Protein AF-A0A8T9SJP2-F1 (afdb_monomer_lite)

Foldseek 3Di:
DDDDDDDPPDGPDQVVVVVVCCVPPQPPFPDDWQDDGDPPPDPRTDDDFSRLLSSQVVCCVVDPPVVQQVVFDFQCHDDPNVPHCDDPVGTFDTWDWDDDVQWTKIWDWGAAPVGDIGTGIDTGHNDPDDNVVVVVVVRVVSNVVRDVD

Radius of gyration: 16.89 Å; chains: 1; bounding box: 55×36×36 Å

Structure (mmCIF, N/CA/C/O backbone):
data_AF-A0A8T9SJP2-F1
#
_entry.id   AF-A0A8T9SJP2-F1
#
loop_
_atom_site.group_PDB
_atom_site.id
_atom_site.type_symbol
_atom_site.label_atom_id
_atom_site.label_alt_id
_atom_site.label_comp_id
_atom_site.label_asym_id
_atom_site.label_entity_id
_atom_site.label_seq_id
_atom_site.pdbx_PDB_ins_code
_atom_site.Cartn_x
_atom_site.Cartn_y
_atom_site.Cartn_z
_atom_site.occupancy
_atom_site.B_iso_or_equiv
_atom_site.auth_seq_id
_atom_site.auth_comp_id
_atom_site.auth_asym_id
_atom_site.auth_atom_id
_atom_site.pdbx_PDB_model_num
ATOM 1 N N . MET A 1 1 ? 23.824 6.405 -4.225 1.00 36.66 1 MET A N 1
ATOM 2 C CA . MET A 1 1 ? 23.866 4.931 -4.108 1.00 36.66 1 MET A CA 1
ATOM 3 C C . MET A 1 1 ? 24.170 4.578 -2.660 1.00 36.66 1 MET A C 1
ATOM 5 O O . MET A 1 1 ? 25.290 4.788 -2.223 1.00 36.66 1 MET A O 1
ATOM 9 N N . CYS A 1 2 ? 23.169 4.150 -1.889 1.00 37.25 2 CYS A N 1
ATOM 10 C CA . CYS A 1 2 ? 23.330 3.823 -0.470 1.00 37.25 2 CYS A CA 1
ATOM 11 C C . CYS A 1 2 ? 23.753 2.357 -0.330 1.00 37.25 2 CYS A C 1
ATOM 13 O O . CYS A 1 2 ? 22.914 1.463 -0.386 1.00 37.25 2 CYS A O 1
ATOM 15 N N . SER A 1 3 ? 25.053 2.117 -0.185 1.00 51.41 3 SER A N 1
ATOM 16 C CA . SER A 1 3 ? 25.602 0.801 0.136 1.00 51.41 3 SER A CA 1
ATOM 17 C C . SER A 1 3 ? 26.805 0.970 1.052 1.00 51.41 3 SER A C 1
ATOM 19 O O . SER A 1 3 ? 27.856 1.377 0.568 1.00 51.41 3 SER A O 1
ATOM 21 N N . THR A 1 4 ? 26.662 0.623 2.332 1.00 43.09 4 THR A N 1
ATOM 22 C CA . THR A 1 4 ? 27.762 0.472 3.306 1.00 43.09 4 THR A CA 1
ATOM 23 C C . THR A 1 4 ? 27.137 0.005 4.632 1.00 43.09 4 THR A C 1
ATOM 25 O O . THR A 1 4 ? 26.310 0.727 5.165 1.00 43.09 4 THR A O 1
ATOM 28 N N . LYS A 1 5 ? 27.394 -1.133 5.285 1.00 40.97 5 LYS A N 1
ATOM 29 C CA . LYS A 1 5 ? 28.204 -2.354 5.126 1.00 40.97 5 LYS A CA 1
ATOM 30 C C . LYS A 1 5 ? 27.558 -3.389 6.076 1.00 40.97 5 LYS A C 1
ATOM 32 O O . LYS A 1 5 ? 27.255 -3.026 7.208 1.00 40.97 5 LYS A O 1
ATOM 37 N N . ILE A 1 6 ? 27.419 -4.653 5.679 1.00 46.94 6 ILE A N 1
ATOM 38 C CA . ILE A 1 6 ? 27.257 -5.785 6.612 1.00 46.94 6 ILE A CA 1
ATOM 39 C C . ILE A 1 6 ? 28.397 -6.752 6.266 1.00 46.94 6 ILE A C 1
ATOM 41 O O . ILE A 1 6 ? 28.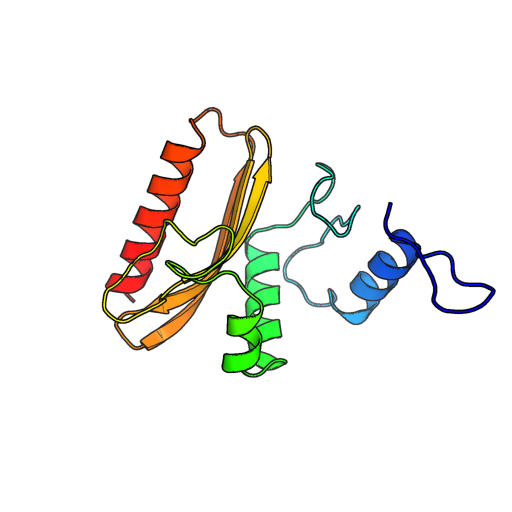331 -7.393 5.247 1.00 46.94 6 ILE A O 1
ATOM 45 N N . GLY A 1 7 ? 29.490 -6.822 7.030 1.00 44.47 7 GLY A N 1
ATOM 46 C CA . GLY A 1 7 ? 30.538 -7.850 6.851 1.00 44.47 7 GLY A CA 1
ATOM 47 C C . GLY A 1 7 ? 31.461 -7.752 5.615 1.00 44.47 7 GLY A C 1
ATOM 48 O O . GLY A 1 7 ? 31.121 -7.229 4.558 1.00 44.47 7 GLY A O 1
ATOM 49 N N . SER A 1 8 ? 32.674 -8.291 5.756 1.00 54.09 8 SER A N 1
ATOM 50 C CA . SER A 1 8 ? 33.786 -8.240 4.787 1.00 54.09 8 SER A CA 1
ATOM 51 C C . SER A 1 8 ? 33.570 -9.026 3.481 1.00 54.09 8 SER A C 1
ATOM 53 O O . SER A 1 8 ? 34.433 -8.988 2.607 1.00 54.09 8 SER A O 1
ATOM 55 N N . HIS A 1 9 ? 32.418 -9.685 3.310 1.00 53.84 9 HIS A N 1
ATOM 56 C CA . HIS A 1 9 ? 32.062 -10.460 2.113 1.00 53.84 9 HIS A CA 1
ATOM 57 C C . HIS A 1 9 ? 30.638 -10.196 1.582 1.00 53.84 9 HIS A C 1
ATOM 59 O O . HIS A 1 9 ? 30.188 -10.899 0.677 1.00 53.84 9 HIS A O 1
ATOM 65 N N . ASP A 1 10 ? 29.913 -9.195 2.094 1.00 53.34 10 ASP A N 1
ATOM 66 C CA . ASP A 1 10 ? 28.499 -9.000 1.753 1.00 53.34 10 ASP A CA 1
ATOM 67 C C . ASP A 1 10 ? 28.284 -7.755 0.879 1.00 53.34 10 ASP A C 1
ATOM 69 O O . ASP A 1 10 ? 28.147 -6.619 1.340 1.00 53.34 10 ASP A O 1
ATOM 73 N N . SER A 1 11 ? 28.229 -7.958 -0.436 1.00 64.62 11 SER A N 1
ATOM 74 C CA . SER A 1 11 ? 27.672 -6.944 -1.333 1.00 64.62 11 SER A CA 1
ATOM 75 C C . SER A 1 11 ? 26.162 -6.846 -1.091 1.00 64.62 11 SER A C 1
ATOM 77 O O . SER A 1 11 ? 25.474 -7.855 -1.175 1.00 64.62 11 SER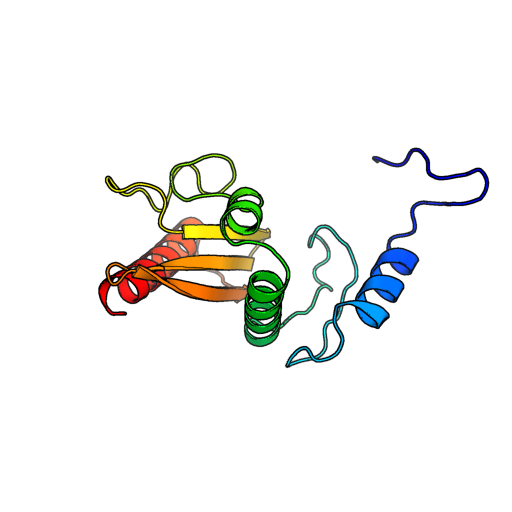 A O 1
ATOM 79 N N . LEU A 1 12 ? 25.587 -5.674 -0.816 1.00 69.50 12 LEU A N 1
ATOM 80 C CA . LEU A 1 12 ? 24.123 -5.533 -0.726 1.00 69.50 12 LEU A CA 1
ATOM 81 C C . LEU A 1 12 ? 23.480 -5.930 -2.067 1.00 69.50 12 LEU A C 1
ATOM 83 O O . LEU A 1 12 ? 23.376 -5.134 -2.996 1.00 69.50 12 LEU A O 1
ATOM 87 N N . SER A 1 13 ? 23.094 -7.201 -2.190 1.00 85.00 13 SER A N 1
ATOM 88 C CA . SER A 1 13 ? 22.622 -7.792 -3.435 1.00 85.00 13 SER A CA 1
ATOM 89 C C . SER A 1 13 ? 21.111 -7.879 -3.387 1.00 85.00 13 SER A C 1
ATOM 91 O O . SER A 1 13 ? 20.541 -8.766 -2.746 1.00 85.00 13 SER A O 1
ATOM 93 N N . THR A 1 14 ? 20.459 -6.982 -4.121 1.00 85.31 14 THR A N 1
ATOM 94 C CA . THR A 1 14 ? 19.003 -6.976 -4.295 1.00 85.31 14 THR A CA 1
ATOM 95 C C . THR A 1 14 ? 18.492 -8.348 -4.728 1.00 85.31 14 THR A C 1
ATOM 97 O O . THR A 1 14 ? 17.521 -8.845 -4.169 1.00 85.31 14 THR A O 1
ATOM 100 N N . GLY A 1 15 ? 19.202 -9.025 -5.638 1.00 88.50 15 GLY A N 1
ATOM 101 C CA . GLY A 1 15 ? 18.846 -10.373 -6.078 1.00 88.50 15 GLY A CA 1
ATOM 102 C C . GLY A 1 15 ? 18.872 -11.415 -4.953 1.00 88.50 15 GLY A C 1
ATOM 103 O O . GLY A 1 15 ? 17.986 -12.266 -4.899 1.00 88.50 15 GLY A O 1
ATOM 104 N N . ARG A 1 16 ? 19.844 -11.351 -4.027 1.00 89.25 16 ARG A N 1
ATOM 105 C CA . ARG A 1 16 ? 19.887 -12.254 -2.860 1.00 89.25 16 ARG A CA 1
ATOM 106 C C . ARG A 1 16 ? 18.723 -11.988 -1.908 1.00 89.25 16 ARG A C 1
ATOM 108 O O . ARG A 1 16 ? 18.044 -12.937 -1.524 1.00 89.25 16 ARG A O 1
ATOM 115 N N . VAL A 1 17 ? 18.452 -10.718 -1.605 1.00 90.62 17 VAL A N 1
ATOM 116 C CA . VAL A 1 17 ? 17.341 -10.314 -0.726 1.00 90.62 17 VAL A CA 1
ATOM 117 C C . VAL A 1 17 ? 15.991 -10.713 -1.323 1.00 90.62 17 VAL A C 1
ATOM 119 O O . VAL A 1 17 ? 15.183 -11.327 -0.634 1.00 90.62 17 VAL A O 1
ATOM 122 N N . ILE A 1 18 ? 15.762 -10.453 -2.613 1.00 91.62 18 ILE A N 1
ATOM 123 C CA . ILE A 1 18 ? 14.521 -10.835 -3.299 1.00 91.62 18 ILE A CA 1
ATOM 124 C C . ILE A 1 18 ? 14.349 -12.356 -3.307 1.00 91.62 18 ILE A C 1
ATOM 126 O O . ILE A 1 18 ? 13.262 -12.842 -3.001 1.00 91.62 18 ILE A O 1
ATOM 130 N N . ARG A 1 19 ? 15.397 -13.135 -3.622 1.00 90.94 19 ARG A N 1
ATOM 131 C CA . ARG A 1 19 ? 15.313 -14.608 -3.582 1.00 90.94 19 ARG A CA 1
ATOM 132 C C . ARG A 1 19 ? 14.973 -15.118 -2.186 1.00 90.94 19 ARG A C 1
ATOM 134 O O . ARG A 1 19 ? 14.103 -15.976 -2.055 1.00 90.94 19 ARG A O 1
ATOM 141 N N . TYR A 1 20 ? 15.625 -14.575 -1.160 1.00 91.69 20 TYR A N 1
ATOM 142 C CA . TYR A 1 20 ? 15.331 -14.916 0.227 1.00 91.69 20 TYR A CA 1
ATOM 143 C C . TYR A 1 20 ? 13.883 -14.568 0.588 1.00 91.69 20 TYR A C 1
ATOM 145 O O . TYR A 1 20 ? 13.166 -15.409 1.122 1.00 91.69 20 TYR A O 1
ATOM 153 N N . ALA A 1 21 ? 13.418 -13.366 0.246 1.00 91.56 21 ALA A N 1
ATOM 154 C CA . ALA A 1 21 ? 12.065 -12.931 0.563 1.00 91.56 21 ALA A CA 1
ATOM 155 C C . ALA A 1 21 ? 10.998 -13.750 -0.176 1.00 91.56 21 ALA A C 1
ATOM 157 O O . ALA A 1 21 ? 10.007 -14.153 0.427 1.00 91.56 21 ALA A O 1
ATOM 158 N N . ARG A 1 22 ? 11.226 -14.082 -1.453 1.00 90.38 22 ARG A N 1
ATOM 159 C CA . ARG A 1 22 ? 10.343 -14.973 -2.219 1.00 90.38 22 ARG A CA 1
ATOM 160 C C . ARG A 1 22 ? 10.224 -16.346 -1.565 1.00 90.38 22 ARG A C 1
ATOM 162 O O . ARG A 1 22 ? 9.115 -16.840 -1.416 1.00 90.38 22 ARG A O 1
ATOM 169 N N . LYS A 1 23 ? 11.351 -16.927 -1.139 1.00 90.50 23 LYS A N 1
ATOM 170 C CA . LYS A 1 23 ? 11.388 -18.255 -0.512 1.00 90.50 23 LYS A CA 1
ATOM 171 C C . LYS A 1 23 ? 10.755 -18.282 0.882 1.00 90.50 23 LYS A C 1
ATOM 173 O O . LYS A 1 23 ? 10.191 -19.303 1.247 1.00 90.50 23 LYS A O 1
ATOM 178 N N . ASN A 1 24 ? 10.873 -17.210 1.665 1.00 90.75 24 ASN A N 1
ATOM 179 C CA . ASN A 1 24 ? 10.495 -17.244 3.083 1.00 90.75 24 ASN A CA 1
ATOM 180 C C . ASN A 1 24 ? 9.200 -16.486 3.408 1.00 90.75 24 ASN A C 1
ATOM 182 O O . ASN A 1 24 ? 8.494 -16.879 4.328 1.00 90.75 24 ASN A O 1
ATOM 186 N N . PHE A 1 25 ? 8.867 -15.425 2.666 1.00 88.81 25 PHE A N 1
ATOM 187 C CA . PHE A 1 25 ? 7.763 -14.519 3.017 1.00 88.81 25 PHE A CA 1
ATOM 188 C C . PHE A 1 25 ? 6.622 -14.503 2.001 1.00 88.81 25 PHE A C 1
ATOM 190 O O . PHE A 1 25 ? 5.485 -14.234 2.372 1.00 88.81 25 PHE A O 1
ATOM 197 N N . LEU A 1 26 ? 6.901 -14.780 0.723 1.00 88.94 26 LEU A N 1
ATOM 198 C CA . LEU A 1 26 ? 5.890 -14.673 -0.339 1.00 88.94 26 LEU A CA 1
ATOM 199 C C . LEU A 1 26 ? 5.216 -16.008 -0.692 1.00 88.94 26 LEU A C 1
ATOM 201 O O . LEU A 1 26 ? 4.331 -16.042 -1.546 1.00 88.94 26 LEU A O 1
ATOM 205 N N . ASN A 1 27 ? 5.608 -17.103 -0.037 1.00 87.44 27 ASN A N 1
ATOM 206 C CA . ASN A 1 27 ? 4.942 -18.392 -0.200 1.00 87.44 27 ASN A CA 1
ATOM 207 C C . ASN A 1 27 ? 3.515 -18.351 0.363 1.00 87.44 27 ASN A C 1
ATOM 209 O O . ASN A 1 27 ? 3.278 -17.821 1.452 1.00 87.44 27 ASN A O 1
ATOM 213 N N . GLY A 1 28 ? 2.579 -18.953 -0.374 1.00 87.75 28 GLY A N 1
ATOM 214 C CA . GLY A 1 28 ? 1.159 -18.994 -0.015 1.00 87.75 28 GLY A CA 1
ATOM 215 C C . GLY A 1 28 ? 0.374 -17.736 -0.393 1.00 87.75 28 GLY A C 1
ATOM 216 O O . GLY A 1 28 ? -0.790 -17.620 -0.022 1.00 87.75 28 GLY A O 1
ATOM 217 N N . LEU A 1 29 ? 0.984 -16.791 -1.120 1.00 92.75 29 LEU A N 1
ATOM 218 C CA . LEU A 1 29 ? 0.238 -15.680 -1.703 1.00 92.75 29 LEU A CA 1
ATOM 219 C C . LEU A 1 29 ? -0.668 -16.161 -2.855 1.00 92.75 29 LEU A C 1
ATOM 221 O O . LEU A 1 29 ? -0.307 -17.120 -3.539 1.00 92.75 29 LEU A O 1
ATOM 225 N N . PRO A 1 30 ? -1.816 -15.493 -3.089 1.00 93.25 30 PRO A N 1
ATOM 226 C CA . PRO A 1 30 ? -2.818 -15.927 -4.067 1.00 93.25 30 PRO A CA 1
ATOM 227 C C . PRO A 1 30 ? -2.302 -16.103 -5.499 1.00 93.25 30 PRO A C 1
ATOM 229 O O . PRO A 1 30 ? -2.686 -17.056 -6.167 1.00 93.25 30 PRO A O 1
ATOM 232 N N . ASP A 1 31 ? -1.443 -15.190 -5.960 1.00 95.19 31 ASP A N 1
ATOM 233 C CA . ASP A 1 31 ? -0.909 -15.167 -7.323 1.00 95.19 31 ASP A CA 1
ATOM 234 C C . ASP A 1 31 ? 0.624 -14.994 -7.306 1.00 95.19 31 ASP A C 1
ATOM 236 O O . ASP A 1 31 ? 1.161 -14.339 -6.398 1.00 95.19 31 ASP A O 1
ATOM 240 N N . PRO A 1 32 ? 1.348 -15.515 -8.316 1.00 92.12 32 PRO A N 1
ATOM 241 C CA . PRO A 1 32 ? 2.798 -15.375 -8.409 1.00 92.12 32 PRO A CA 1
ATOM 242 C C . PRO A 1 32 ? 3.236 -13.911 -8.555 1.00 92.12 32 PRO A C 1
ATOM 244 O O . PRO A 1 32 ? 2.567 -13.093 -9.184 1.00 92.12 32 PRO A O 1
ATOM 247 N N . VAL A 1 33 ? 4.414 -13.596 -8.008 1.00 93.19 33 VAL A N 1
ATOM 248 C CA . VAL A 1 33 ? 5.012 -12.253 -8.052 1.00 93.19 33 VAL A CA 1
ATOM 249 C C . VAL A 1 33 ? 6.296 -12.269 -8.875 1.00 93.19 33 VAL A C 1
ATOM 251 O O . VAL A 1 33 ? 7.199 -13.075 -8.620 1.00 93.19 33 VAL A O 1
ATOM 254 N N . VAL A 1 34 ? 6.411 -11.328 -9.815 1.00 93.81 34 VAL A N 1
ATOM 255 C CA . VAL A 1 34 ? 7.679 -10.996 -10.475 1.00 93.81 34 VAL A CA 1
ATOM 256 C C . VAL A 1 34 ? 8.267 -9.793 -9.754 1.00 93.81 34 VAL A C 1
ATOM 258 O O . VAL A 1 34 ? 7.734 -8.691 -9.830 1.00 93.81 34 VAL A O 1
ATOM 261 N N . TRP A 1 35 ? 9.354 -10.012 -9.017 1.00 93.38 35 TRP A N 1
ATOM 262 C CA . TRP A 1 35 ? 9.999 -8.985 -8.203 1.00 93.38 35 TRP A CA 1
ATOM 263 C C . TRP A 1 35 ? 11.421 -8.748 -8.710 1.00 93.38 35 TRP A C 1
ATOM 265 O O . TRP A 1 35 ? 12.255 -9.653 -8.660 1.00 93.38 35 TRP A O 1
ATOM 275 N N . VAL A 1 36 ? 11.673 -7.547 -9.232 1.00 92.50 36 VAL A N 1
ATOM 276 C CA . VAL A 1 36 ? 12.933 -7.154 -9.880 1.00 92.50 36 VAL A CA 1
ATOM 277 C C . VAL A 1 36 ? 13.729 -6.173 -9.023 1.00 92.50 36 VAL A C 1
ATOM 279 O O . VAL A 1 36 ? 14.949 -6.302 -8.939 1.00 92.50 36 VAL A O 1
ATOM 282 N N . ASP A 1 37 ? 13.068 -5.237 -8.336 1.00 91.94 37 ASP A N 1
ATOM 283 C CA . ASP A 1 37 ? 13.730 -4.311 -7.410 1.00 91.94 37 ASP A CA 1
ATOM 284 C C . ASP A 1 37 ? 12.911 -4.021 -6.145 1.00 91.94 37 ASP A C 1
ATOM 286 O O . ASP A 1 37 ? 11.699 -4.199 -6.102 1.00 91.94 37 ASP A O 1
ATOM 290 N N . GLY A 1 38 ? 13.578 -3.570 -5.081 1.00 87.69 38 GLY A N 1
ATOM 291 C CA . GLY A 1 38 ? 12.921 -3.292 -3.798 1.00 87.69 38 GLY A CA 1
ATOM 292 C C . GLY A 1 38 ? 12.141 -1.973 -3.742 1.00 87.69 38 GLY A C 1
ATOM 293 O O . GLY A 1 38 ? 11.325 -1.796 -2.843 1.00 87.69 38 GLY A O 1
ATOM 294 N N . SER A 1 39 ? 12.394 -1.037 -4.660 1.00 89.00 39 SER A N 1
ATOM 295 C CA . SER A 1 39 ? 11.789 0.301 -4.634 1.00 89.00 39 SER A CA 1
ATOM 296 C C . SER A 1 39 ? 10.469 0.386 -5.400 1.00 89.00 39 SER A C 1
ATOM 298 O O . SER A 1 39 ? 9.665 1.275 -5.114 1.00 89.00 39 SER A O 1
ATOM 300 N N . GLY A 1 40 ? 10.241 -0.512 -6.363 1.00 89.44 40 GLY A N 1
ATOM 301 C CA . GLY A 1 40 ? 9.110 -0.452 -7.283 1.00 89.44 40 GLY A CA 1
ATOM 302 C C . GLY A 1 40 ? 9.339 0.457 -8.496 1.00 89.44 40 GLY A C 1
ATOM 303 O O . GLY A 1 40 ? 8.366 0.809 -9.159 1.00 89.44 40 GLY A O 1
ATOM 304 N N . LEU A 1 41 ? 10.581 0.873 -8.784 1.00 90.31 41 LEU A N 1
ATOM 305 C CA . LEU A 1 41 ? 10.893 1.730 -9.941 1.00 90.31 41 LEU A CA 1
ATOM 306 C C . LEU A 1 41 ? 10.907 0.944 -11.255 1.00 90.31 41 LEU A C 1
ATOM 308 O O . LEU A 1 41 ? 10.527 1.470 -12.303 1.00 90.31 41 LEU A O 1
ATOM 312 N N . SER A 1 42 ? 11.328 -0.317 -11.205 1.00 91.31 42 SER A N 1
ATOM 313 C CA . SER A 1 42 ? 11.301 -1.202 -12.356 1.00 91.31 42 SER A CA 1
ATOM 314 C C . SER A 1 42 ? 9.864 -1.489 -12.776 1.00 91.31 42 SER A C 1
ATOM 316 O O . SER A 1 42 ? 9.054 -2.008 -12.003 1.00 91.31 42 SER A O 1
ATOM 318 N N . ARG A 1 43 ? 9.575 -1.226 -14.055 1.00 89.19 43 ARG A N 1
ATOM 319 C CA . ARG A 1 43 ? 8.314 -1.601 -14.717 1.00 89.19 43 ARG A CA 1
ATOM 320 C C . ARG A 1 43 ? 8.123 -3.117 -14.824 1.00 89.19 43 ARG A C 1
ATOM 322 O O . ARG A 1 43 ? 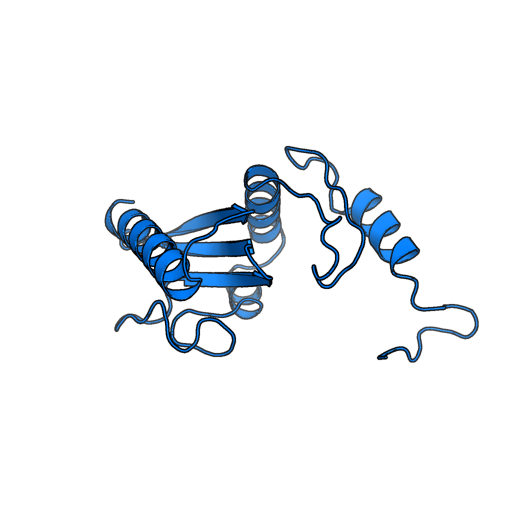7.032 -3.567 -15.148 1.00 89.19 43 ARG A O 1
ATOM 329 N N . LEU A 1 44 ? 9.174 -3.891 -14.557 1.00 93.31 44 LEU A N 1
ATOM 330 C CA . LEU A 1 44 ? 9.147 -5.351 -14.570 1.00 93.31 44 LEU A CA 1
ATOM 331 C C . LEU A 1 44 ? 8.702 -5.945 -13.224 1.00 93.31 44 LEU A C 1
ATOM 333 O O . LEU A 1 44 ? 8.607 -7.164 -13.104 1.00 93.31 44 LEU A O 1
ATOM 337 N N . ASN A 1 45 ? 8.430 -5.114 -12.211 1.00 94.00 45 ASN A N 1
ATOM 338 C CA . ASN A 1 45 ? 7.748 -5.571 -11.006 1.00 94.00 45 ASN A CA 1
ATOM 339 C C . ASN A 1 45 ? 6.271 -5.831 -11.327 1.00 94.00 45 ASN A C 1
ATOM 341 O O . ASN A 1 45 ? 5.520 -4.893 -11.595 1.00 94.00 45 ASN A O 1
ATOM 345 N N . LEU A 1 46 ? 5.852 -7.094 -11.276 1.00 94.44 46 LEU A N 1
ATOM 346 C CA . LEU A 1 46 ? 4.484 -7.512 -11.572 1.00 94.44 46 LEU A CA 1
ATOM 347 C C . LEU A 1 46 ? 3.877 -8.181 -10.341 1.00 94.44 46 LEU A C 1
ATOM 349 O O . LEU A 1 46 ? 4.387 -9.184 -9.838 1.00 94.44 46 LEU A O 1
ATOM 353 N N . VAL A 1 47 ? 2.775 -7.609 -9.866 1.00 95.12 47 VAL A N 1
ATOM 354 C CA . VAL A 1 47 ? 1.994 -8.094 -8.728 1.00 95.12 47 VAL A CA 1
ATOM 355 C C . VAL A 1 47 ? 0.515 -7.832 -8.996 1.00 95.12 47 VAL A C 1
ATOM 357 O O . VAL A 1 47 ? 0.168 -6.842 -9.640 1.00 95.12 47 VAL A O 1
ATOM 360 N N . THR A 1 48 ? -0.360 -8.715 -8.523 1.00 96.25 48 THR A N 1
ATOM 361 C CA . THR A 1 48 ? -1.812 -8.529 -8.617 1.00 96.25 48 THR A CA 1
ATOM 362 C C . THR A 1 48 ? -2.338 -7.767 -7.394 1.00 96.25 48 THR A C 1
ATOM 364 O O . THR A 1 48 ? -1.767 -7.863 -6.299 1.00 96.25 48 THR A O 1
ATOM 367 N N . PRO A 1 49 ? -3.467 -7.043 -7.516 1.00 96.56 49 PRO A N 1
ATOM 368 C CA . PRO A 1 49 ? -4.100 -6.423 -6.355 1.00 96.56 49 PRO A CA 1
ATOM 369 C C . PRO A 1 49 ? -4.523 -7.467 -5.312 1.00 96.56 49 PRO A C 1
ATOM 371 O O . PRO A 1 49 ? -4.382 -7.217 -4.119 1.00 96.56 49 PRO A O 1
ATOM 374 N N . ARG A 1 50 ? -4.951 -8.661 -5.749 1.00 97.00 50 ARG A N 1
ATOM 375 C CA . ARG A 1 50 ? -5.300 -9.791 -4.876 1.00 97.00 50 ARG A CA 1
ATOM 376 C C . ARG A 1 50 ? -4.110 -10.242 -4.028 1.00 97.00 50 ARG A C 1
ATOM 378 O O . ARG A 1 50 ? -4.264 -10.406 -2.820 1.00 97.00 50 ARG A O 1
ATOM 385 N N . THR A 1 51 ? -2.928 -10.372 -4.629 1.00 96.38 51 THR A N 1
ATOM 386 C CA . THR A 1 51 ? -1.704 -10.732 -3.907 1.00 96.38 51 THR A CA 1
ATOM 387 C C . THR A 1 51 ? -1.284 -9.664 -2.903 1.00 96.38 51 THR A C 1
ATOM 389 O O . THR A 1 51 ? -0.930 -10.007 -1.776 1.00 96.38 51 THR A O 1
ATOM 392 N N . LEU A 1 52 ? -1.377 -8.376 -3.251 1.00 96.44 52 LEU A N 1
ATOM 393 C CA . LEU A 1 52 ? -1.096 -7.300 -2.292 1.00 96.44 52 LEU A CA 1
ATOM 394 C C . LEU A 1 52 ? -2.087 -7.288 -1.125 1.00 96.44 52 LEU A C 1
ATOM 396 O O . LEU A 1 52 ? -1.665 -7.139 0.018 1.00 96.44 52 LEU A O 1
ATOM 400 N N . THR A 1 53 ? -3.381 -7.485 -1.381 1.00 97.19 53 THR A N 1
ATOM 401 C CA . THR A 1 53 ? -4.379 -7.587 -0.308 1.00 97.19 53 THR A CA 1
ATOM 402 C C . THR A 1 53 ? -4.118 -8.806 0.579 1.00 97.19 53 THR A C 1
ATOM 404 O O . THR A 1 53 ? -4.141 -8.676 1.798 1.00 97.19 53 THR A O 1
ATOM 407 N N . GLY A 1 54 ? -3.790 -9.967 -0.001 1.00 96.50 54 GLY A N 1
ATOM 408 C CA . GLY A 1 54 ? -3.409 -11.161 0.763 1.00 96.50 54 GLY A CA 1
ATOM 409 C C . GLY A 1 54 ? -2.175 -10.935 1.642 1.00 96.50 54 GLY A C 1
ATOM 410 O O . GLY A 1 54 ? -2.164 -11.325 2.808 1.00 96.50 54 GLY A O 1
ATOM 411 N N . LEU A 1 55 ? -1.168 -10.229 1.119 1.00 95.81 55 LEU A N 1
ATOM 412 C CA . LEU A 1 55 ? 0.012 -9.833 1.887 1.00 95.81 55 LEU A CA 1
ATOM 413 C C . LEU A 1 55 ? -0.350 -8.908 3.057 1.00 95.81 55 LEU A C 1
ATOM 415 O O . LEU A 1 55 ? 0.142 -9.114 4.161 1.00 95.81 55 LEU A O 1
ATOM 419 N N . LEU A 1 56 ? -1.212 -7.910 2.840 1.00 97.00 56 LEU A N 1
ATOM 420 C CA . LEU A 1 56 ? -1.675 -7.012 3.903 1.00 97.00 56 LEU A CA 1
ATOM 421 C C . LEU A 1 56 ? -2.430 -7.782 4.997 1.00 97.00 56 LEU A C 1
ATOM 423 O O . LEU A 1 56 ? -2.129 -7.637 6.177 1.00 97.00 56 LEU A O 1
ATOM 427 N N . LEU A 1 57 ? -3.348 -8.674 4.622 1.00 96.56 57 LEU A N 1
ATOM 428 C CA . LEU A 1 57 ? -4.064 -9.506 5.594 1.00 96.56 57 LEU A CA 1
ATOM 429 C C . LEU A 1 57 ? -3.107 -10.351 6.446 1.00 96.56 57 LEU A C 1
ATOM 431 O O . LEU A 1 57 ? -3.277 -10.427 7.661 1.00 96.56 57 LEU A O 1
ATOM 435 N N . ARG A 1 58 ? -2.063 -10.923 5.836 1.00 95.44 58 ARG A N 1
ATOM 436 C CA . ARG A 1 58 ? -1.024 -11.663 6.563 1.00 95.44 58 ARG A CA 1
ATOM 437 C C . ARG A 1 58 ? -0.188 -10.758 7.472 1.00 95.44 58 ARG A C 1
ATOM 439 O O . ARG A 1 58 ? 0.044 -11.101 8.625 1.00 95.44 58 ARG A O 1
ATOM 446 N N . LEU A 1 59 ? 0.212 -9.575 7.000 1.00 95.31 59 LEU A N 1
ATOM 447 C CA . LEU A 1 59 ? 0.941 -8.600 7.821 1.00 95.31 59 LEU A CA 1
ATOM 448 C C . LEU A 1 59 ? 0.144 -8.178 9.059 1.00 95.31 59 LEU A C 1
ATOM 450 O O . LEU A 1 59 ? 0.729 -8.006 10.123 1.00 95.31 59 LEU A O 1
ATOM 454 N N . HIS A 1 60 ? -1.176 -8.039 8.935 1.00 96.19 60 HIS A N 1
ATOM 455 C CA . HIS A 1 60 ? -2.053 -7.741 10.065 1.00 96.19 60 HIS A CA 1
ATOM 456 C C . HIS A 1 60 ? -2.101 -8.870 11.110 1.00 96.19 60 HIS A C 1
ATOM 458 O O . HIS A 1 60 ? -2.318 -8.601 12.287 1.00 96.19 60 HIS A O 1
ATOM 464 N N . GLN A 1 61 ? -1.873 -10.125 10.709 1.00 95.19 61 GLN A N 1
ATOM 465 C CA . GLN A 1 61 ? -1.784 -11.260 11.636 1.00 95.19 61 GLN A CA 1
ATOM 466 C C . GLN A 1 61 ? -0.425 -11.326 12.350 1.00 95.19 61 GLN A C 1
ATOM 468 O O . GLN A 1 61 ? -0.355 -11.766 13.493 1.00 95.19 61 GLN A O 1
ATOM 473 N N . GLU A 1 62 ? 0.651 -10.893 11.689 1.00 94.81 62 GLU A N 1
ATOM 474 C CA . GLU A 1 62 ? 2.023 -11.004 12.206 1.00 94.81 62 GLU A CA 1
ATOM 475 C C . GLU A 1 62 ? 2.486 -9.760 12.989 1.00 94.81 62 GLU A C 1
ATOM 477 O O . GLU A 1 62 ? 3.359 -9.855 13.852 1.00 94.81 62 GLU A O 1
ATOM 482 N N . VAL A 1 63 ? 1.926 -8.581 12.699 1.00 96.25 63 VAL A N 1
ATOM 483 C CA . VAL A 1 63 ? 2.368 -7.300 13.267 1.00 96.25 63 VAL A CA 1
ATOM 484 C C . VAL A 1 63 ? 1.215 -6.618 14.005 1.00 96.25 63 VAL A C 1
ATOM 486 O O . VAL A 1 63 ? 0.172 -6.380 13.396 1.00 96.25 63 VAL A O 1
ATOM 489 N N . PRO A 1 64 ? 1.400 -6.197 15.276 1.00 97.38 64 PRO A N 1
ATOM 490 C CA . PRO A 1 64 ? 0.373 -5.464 16.009 1.00 97.38 64 PRO A CA 1
ATOM 491 C C . PRO A 1 64 ? -0.118 -4.235 15.241 1.00 97.38 64 PRO A C 1
ATOM 493 O O . PRO A 1 64 ? 0.692 -3.440 14.755 1.00 97.38 64 PRO A O 1
ATOM 496 N N . GLU A 1 65 ? -1.437 -4.042 15.194 1.00 96.56 65 GLU A N 1
ATOM 497 C CA . GLU A 1 65 ? -2.098 -3.025 14.366 1.00 96.56 65 GLU A CA 1
ATOM 498 C C . GLU A 1 65 ? -1.462 -1.633 14.519 1.00 96.56 65 GLU A C 1
ATOM 500 O O . GLU A 1 65 ? -1.082 -1.001 13.535 1.00 96.56 65 GLU A O 1
ATOM 505 N N . ARG A 1 66 ? -1.233 -1.182 15.761 1.00 96.38 66 ARG A N 1
ATOM 506 C CA . ARG A 1 66 ? -0.610 0.122 16.048 1.00 96.38 66 ARG A CA 1
ATOM 507 C C . ARG A 1 66 ? 0.754 0.281 15.375 1.00 96.38 66 ARG A C 1
ATOM 509 O O . ARG A 1 66 ? 1.053 1.337 14.820 1.00 96.38 66 ARG A O 1
ATOM 516 N N . ARG A 1 67 ? 1.588 -0.764 15.429 1.00 97.06 67 ARG A N 1
ATOM 517 C CA . ARG A 1 67 ? 2.909 -0.779 14.788 1.00 97.06 67 ARG A CA 1
ATOM 518 C C . ARG A 1 67 ? 2.739 -0.778 13.275 1.00 97.06 67 ARG A C 1
ATOM 520 O O . ARG A 1 67 ? 3.375 0.031 12.609 1.00 97.06 67 ARG A O 1
ATOM 527 N N . LEU A 1 68 ? 1.863 -1.623 12.747 1.00 96.19 68 LEU A N 1
ATOM 528 C CA . LEU A 1 68 ? 1.627 -1.758 11.314 1.00 96.19 68 LEU A CA 1
ATOM 529 C C . LEU A 1 68 ? 1.150 -0.450 10.669 1.00 96.19 68 LEU A C 1
ATOM 531 O O . LEU A 1 68 ? 1.741 0.001 9.689 1.00 96.19 68 LEU A O 1
ATOM 535 N N . LEU A 1 69 ? 0.143 0.203 11.255 1.00 96.19 69 LEU A N 1
ATOM 536 C CA . LEU A 1 69 ? -0.388 1.472 10.753 1.00 96.19 69 LEU A CA 1
ATOM 537 C C . LEU A 1 69 ? 0.642 2.608 10.850 1.00 96.19 69 LEU A C 1
ATOM 539 O O . LEU A 1 69 ? 0.679 3.466 9.973 1.00 96.19 69 LEU A O 1
ATOM 543 N N . SER A 1 70 ? 1.527 2.587 11.856 1.00 95.00 70 SER A N 1
ATOM 544 C CA . SER A 1 70 ? 2.594 3.593 12.001 1.00 95.00 70 SER A CA 1
ATOM 545 C C . SER A 1 70 ? 3.677 3.531 10.915 1.00 95.00 70 SER A C 1
ATOM 547 O O . SER A 1 70 ? 4.384 4.513 10.703 1.00 95.00 70 SER A O 1
ATOM 549 N N . LEU A 1 71 ? 3.814 2.394 10.222 1.00 94.25 71 LEU A N 1
ATOM 550 C CA . LEU A 1 71 ? 4.788 2.213 9.138 1.00 94.25 71 LEU A CA 1
ATOM 551 C C . LEU A 1 71 ? 4.293 2.767 7.794 1.00 94.25 71 LEU A C 1
ATOM 553 O O . LEU A 1 71 ? 5.076 2.896 6.852 1.00 94.25 71 LEU A O 1
ATOM 557 N N . LEU A 1 72 ? 2.998 3.067 7.685 1.00 95.62 72 LEU A N 1
ATOM 558 C CA . LEU A 1 72 ? 2.353 3.531 6.462 1.00 95.62 72 LEU A CA 1
ATOM 559 C C . LEU A 1 72 ? 2.054 5.031 6.535 1.00 95.62 72 LEU A C 1
ATOM 561 O O . LEU A 1 72 ? 1.859 5.599 7.608 1.00 95.62 72 LEU A O 1
ATOM 565 N N . ALA A 1 73 ? 1.980 5.685 5.372 1.00 96.31 73 ALA A N 1
ATOM 566 C CA . ALA A 1 73 ? 1.552 7.077 5.320 1.00 96.31 73 ALA A CA 1
ATOM 567 C C . ALA A 1 73 ? 0.072 7.160 5.712 1.00 96.31 73 ALA A C 1
ATOM 569 O O . ALA A 1 73 ? -0.749 6.434 5.152 1.00 96.31 73 ALA A O 1
ATOM 570 N N . ALA A 1 74 ? -0.258 8.045 6.650 1.00 96.50 74 ALA A N 1
ATOM 571 C CA . ALA A 1 74 ? -1.621 8.268 7.119 1.00 96.50 74 ALA A CA 1
ATOM 572 C C . ALA A 1 74 ? -2.280 9.438 6.369 1.00 96.50 74 ALA A C 1
ATOM 574 O O . ALA A 1 74 ? -1.631 10.451 6.090 1.00 96.50 74 ALA A O 1
ATOM 575 N N . GLY A 1 75 ? -3.575 9.313 6.072 1.00 95.06 75 GLY A N 1
ATOM 576 C CA . GLY A 1 75 ? -4.399 10.393 5.526 1.00 95.06 75 GLY A CA 1
ATOM 577 C C . GLY A 1 75 ? -4.361 11.637 6.412 1.00 95.06 75 GLY A C 1
ATOM 578 O O . GLY A 1 75 ? -4.508 11.534 7.627 1.00 95.06 75 GLY A O 1
ATOM 579 N N . GLY A 1 76 ? -4.095 12.802 5.821 1.00 90.62 76 GLY A N 1
ATOM 580 C CA . GLY A 1 76 ? -3.932 14.064 6.552 1.00 90.62 76 GLY A CA 1
ATOM 581 C C . GLY A 1 76 ? -2.709 14.147 7.478 1.00 90.62 76 GLY A C 1
ATOM 582 O O . GLY A 1 76 ? -2.531 15.158 8.150 1.00 90.62 76 GLY A O 1
ATOM 583 N N . GLY A 1 77 ? -1.872 13.105 7.519 1.00 89.38 77 GLY A N 1
ATOM 584 C CA . GLY A 1 77 ? -0.668 13.027 8.342 1.00 89.38 77 GLY A CA 1
ATOM 585 C C . GLY A 1 77 ? 0.589 13.452 7.584 1.00 89.38 77 GLY A C 1
ATOM 586 O O . GLY A 1 77 ? 0.631 14.489 6.930 1.00 89.38 77 GLY A O 1
ATOM 587 N N . GLN A 1 78 ? 1.645 12.643 7.664 1.00 83.25 78 GLN A N 1
ATOM 588 C CA . GLN A 1 78 ? 2.910 12.891 6.964 1.00 83.25 78 GLN A CA 1
ATOM 589 C C . GLN A 1 78 ? 3.040 12.050 5.684 1.00 83.25 78 GLN A C 1
ATOM 591 O O . GLN A 1 78 ? 2.352 11.049 5.484 1.00 83.25 78 GLN A O 1
ATOM 596 N N . GLY A 1 79 ? 3.961 12.451 4.805 1.00 87.94 79 GLY A N 1
ATOM 597 C CA . GLY A 1 79 ? 4.294 11.708 3.589 1.00 87.94 79 GLY A CA 1
ATOM 598 C C . GLY A 1 79 ? 3.321 11.934 2.428 1.00 87.94 79 GLY A C 1
ATOM 599 O O . GLY A 1 79 ? 2.805 13.035 2.226 1.00 87.94 79 GLY A O 1
ATOM 600 N N . THR A 1 80 ? 3.104 10.896 1.618 1.00 90.06 80 THR A N 1
ATOM 601 C CA . THR A 1 80 ? 2.418 11.013 0.317 1.00 90.06 80 THR A CA 1
ATOM 602 C C . THR A 1 80 ? 0.912 11.247 0.421 1.00 90.06 80 THR A C 1
ATOM 604 O O . THR A 1 80 ? 0.307 11.707 -0.545 1.00 90.06 80 THR A O 1
ATOM 607 N N . LEU A 1 81 ? 0.311 10.990 1.588 1.00 93.69 81 LEU A N 1
ATOM 608 C CA . LEU A 1 81 ? -1.116 11.201 1.851 1.00 93.69 81 LEU A CA 1
ATOM 609 C C . LEU A 1 81 ? -1.417 12.478 2.652 1.00 93.69 81 LEU A C 1
ATOM 611 O O . LEU A 1 81 ? -2.575 12.738 2.960 1.00 93.69 81 LEU A O 1
ATOM 615 N N . ARG A 1 82 ? -0.410 13.313 2.945 1.00 92.19 82 ARG A N 1
ATOM 616 C CA . ARG A 1 82 ? -0.548 14.508 3.802 1.00 92.19 82 ARG A CA 1
ATOM 617 C C . ARG A 1 82 ? -1.673 15.462 3.395 1.00 92.19 82 ARG A C 1
ATOM 619 O O . ARG A 1 82 ? -2.294 16.060 4.259 1.00 92.19 82 ARG A O 1
ATOM 626 N N . LYS A 1 83 ? -1.892 15.652 2.091 1.00 92.44 83 LYS A N 1
ATOM 627 C CA . LYS A 1 83 ? -2.883 16.603 1.546 1.00 92.44 83 LYS A CA 1
ATOM 628 C C . LYS A 1 83 ? -4.218 15.941 1.167 1.00 92.44 83 LYS A C 1
ATOM 630 O O . LYS A 1 83 ? -4.976 16.516 0.391 1.00 92.44 83 LYS A O 1
ATOM 635 N N . ARG A 1 84 ? -4.454 14.689 1.574 1.00 92.81 84 ARG A N 1
ATOM 636 C CA . ARG A 1 84 ? -5.593 13.872 1.120 1.00 92.81 84 ARG A CA 1
ATOM 637 C C . ARG A 1 84 ? -6.169 13.034 2.246 1.00 92.81 84 ARG A C 1
ATOM 639 O O . ARG A 1 84 ? -5.516 12.833 3.267 1.00 92.81 84 ARG A O 1
ATOM 646 N N . TYR A 1 85 ? -7.382 12.521 2.032 1.00 94.38 85 TYR A N 1
ATOM 647 C CA . TYR A 1 85 ? -8.070 11.658 2.996 1.00 94.38 85 TYR A CA 1
ATOM 648 C C . TYR A 1 85 ? -8.254 12.318 4.373 1.00 94.38 85 TYR A C 1
ATOM 650 O O . TYR A 1 85 ? -8.269 11.636 5.393 1.00 94.38 85 TYR A O 1
ATOM 658 N N . HIS A 1 86 ? -8.403 13.647 4.404 1.00 92.88 86 HIS A N 1
ATOM 659 C CA . HIS A 1 86 ? -8.657 14.388 5.636 1.00 92.88 86 HIS A CA 1
ATOM 660 C C . HIS A 1 86 ? -10.011 14.011 6.237 1.00 92.88 86 HIS A C 1
ATOM 662 O O . HIS A 1 86 ? -10.976 13.746 5.506 1.00 92.88 86 HIS A O 1
ATOM 668 N N . ASP A 1 87 ? -10.051 14.008 7.566 1.00 92.44 87 ASP A N 1
ATOM 669 C CA . ASP A 1 87 ? -11.247 13.812 8.370 1.00 92.44 87 ASP A CA 1
ATOM 670 C C . ASP A 1 87 ? -11.045 14.413 9.768 1.00 92.44 87 ASP A C 1
ATOM 672 O O . ASP A 1 87 ? -9.925 14.431 10.281 1.00 92.44 87 ASP A O 1
ATOM 676 N N . ALA A 1 88 ? -12.123 14.911 10.375 1.00 89.75 88 ALA A N 1
ATOM 677 C CA . ALA A 1 88 ? -12.078 15.529 11.698 1.00 89.75 88 ALA A CA 1
ATOM 678 C C . ALA A 1 88 ? -11.829 14.508 12.822 1.00 89.75 88 ALA A C 1
ATOM 680 O O . ALA A 1 88 ? -11.222 14.854 13.831 1.00 89.75 88 ALA A O 1
ATOM 681 N N . ALA A 1 89 ? -12.244 13.248 12.640 1.00 91.00 89 ALA A N 1
ATOM 682 C CA . ALA A 1 89 ? -12.039 12.178 13.618 1.00 91.00 89 ALA A CA 1
ATOM 683 C C . ALA A 1 89 ? -10.611 11.596 13.594 1.00 91.00 89 ALA A C 1
ATOM 685 O O . ALA A 1 89 ? -10.294 10.696 14.371 1.00 91.00 89 ALA A O 1
ATOM 686 N N . GLY A 1 90 ? -9.744 12.101 12.710 1.00 92.25 90 GLY A N 1
ATOM 687 C CA . GLY A 1 90 ? -8.373 11.633 12.534 1.00 92.25 90 GLY A CA 1
ATOM 688 C C . GLY A 1 90 ? -8.181 10.755 11.292 1.00 92.25 90 GLY A C 1
ATOM 689 O O . GLY A 1 90 ? -9.055 10.674 10.425 1.00 92.25 90 GLY A O 1
ATOM 690 N N . PRO A 1 91 ? -7.005 10.119 11.149 1.00 95.56 91 PRO A N 1
ATOM 691 C CA . PRO A 1 91 ? -6.697 9.325 9.969 1.00 95.56 91 PRO A CA 1
ATOM 692 C C . PRO A 1 91 ? -7.609 8.098 9.885 1.00 95.56 91 PRO A C 1
ATOM 694 O O . PRO A 1 91 ? -7.756 7.350 10.847 1.00 95.56 91 PRO A O 1
ATOM 697 N N . TRP A 1 92 ? -8.180 7.873 8.703 1.00 96.75 92 TRP A N 1
ATOM 698 C CA . TRP A 1 92 ? -8.993 6.692 8.392 1.00 96.75 92 TRP A CA 1
ATOM 699 C C . TRP A 1 92 ? -8.436 5.885 7.212 1.00 96.75 92 TRP A C 1
ATOM 701 O O . TRP A 1 92 ? -8.972 4.831 6.895 1.00 96.75 92 TRP A O 1
ATOM 711 N N . VAL A 1 93 ? -7.359 6.351 6.571 1.00 97.56 93 VAL A N 1
ATOM 712 C CA . VAL A 1 93 ? -6.614 5.615 5.538 1.00 97.56 93 VAL A CA 1
ATOM 713 C C . VAL A 1 93 ? -5.141 5.599 5.908 1.00 97.56 93 VAL A C 1
ATOM 715 O O . VAL A 1 93 ? -4.563 6.643 6.214 1.00 97.56 93 VAL A O 1
ATOM 718 N N . TRP A 1 94 ? -4.525 4.428 5.794 1.00 97.69 94 TRP A N 1
ATOM 719 C CA . TRP A 1 94 ? -3.086 4.223 5.877 1.00 97.69 94 TRP A CA 1
ATOM 720 C C . TRP A 1 94 ? -2.645 3.450 4.653 1.00 97.69 94 TRP A C 1
ATOM 722 O O . TRP A 1 94 ? -3.205 2.399 4.360 1.00 97.69 94 TRP A O 1
ATOM 732 N N . GLY A 1 95 ? -1.641 3.926 3.930 1.00 96.69 95 GLY A N 1
ATOM 733 C CA . GLY A 1 95 ? -1.231 3.209 2.735 1.00 96.69 95 GLY A CA 1
ATOM 734 C C . GLY A 1 95 ? 0.128 3.573 2.191 1.00 96.69 95 GLY A C 1
ATOM 735 O O . GLY A 1 95 ? 0.748 4.576 2.551 1.00 96.69 95 GLY A O 1
ATOM 736 N N . LYS A 1 96 ? 0.573 2.725 1.270 1.00 95.62 96 LYS A N 1
ATOM 737 C CA . LYS A 1 96 ? 1.732 2.972 0.432 1.00 95.62 96 LYS A CA 1
ATOM 738 C C . LYS A 1 96 ? 1.252 3.346 -0.961 1.00 95.62 96 LYS A C 1
ATOM 740 O O . LYS A 1 96 ? 0.518 2.609 -1.614 1.00 95.62 96 LYS A O 1
ATOM 745 N N . THR A 1 97 ? 1.706 4.501 -1.425 1.00 94.38 97 THR A N 1
ATOM 746 C CA . THR A 1 97 ? 1.451 4.973 -2.787 1.00 94.38 97 THR A CA 1
ATOM 747 C C . THR A 1 97 ? 2.580 4.544 -3.722 1.00 94.38 97 THR A C 1
ATOM 749 O O . THR A 1 97 ? 3.756 4.557 -3.335 1.00 94.38 97 THR A O 1
ATOM 752 N N . GLY A 1 98 ? 2.227 4.224 -4.963 1.00 92.12 98 GLY A N 1
ATOM 753 C CA . GLY A 1 98 ? 3.139 4.055 -6.089 1.00 92.12 98 GLY A CA 1
ATOM 754 C C . GLY A 1 98 ? 2.630 4.873 -7.270 1.00 92.12 98 GLY A C 1
ATOM 755 O O . GLY A 1 98 ? 1.497 4.697 -7.709 1.00 92.12 98 GLY A O 1
ATOM 756 N N . THR A 1 99 ? 3.435 5.808 -7.764 1.00 90.50 99 THR A N 1
ATOM 757 C CA . THR A 1 99 ? 3.092 6.587 -8.957 1.00 90.50 99 THR A CA 1
ATOM 758 C C . THR A 1 99 ? 4.288 6.605 -9.889 1.00 90.50 99 THR A C 1
ATOM 760 O O . THR A 1 99 ? 5.377 7.000 -9.482 1.00 90.50 99 THR A O 1
ATOM 763 N N . LEU A 1 100 ? 4.052 6.201 -11.131 1.00 89.44 100 LEU A N 1
ATOM 764 C CA . LEU A 1 100 ? 4.950 6.367 -12.270 1.00 89.44 100 LEU A CA 1
ATOM 765 C C . LEU A 1 100 ? 4.123 6.915 -13.440 1.00 89.44 100 LEU A C 1
ATOM 767 O O . LEU A 1 100 ? 2.900 7.008 -13.349 1.00 89.44 100 LEU A O 1
ATOM 771 N N . THR A 1 101 ? 4.766 7.276 -14.548 1.00 87.94 101 THR A N 1
ATOM 772 C CA . THR A 1 101 ? 4.050 7.700 -15.759 1.00 87.94 101 THR A CA 1
ATOM 773 C C . THR A 1 101 ? 3.043 6.631 -16.187 1.00 87.94 101 THR A C 1
ATOM 775 O O . THR A 1 101 ? 3.451 5.508 -16.493 1.00 87.94 101 THR A O 1
ATOM 778 N N . ASN A 1 102 ? 1.762 7.013 -16.226 1.00 89.25 102 ASN A N 1
ATOM 779 C CA . ASN A 1 102 ? 0.591 6.191 -16.567 1.00 89.25 102 ASN A CA 1
ATOM 780 C C . ASN A 1 102 ? 0.257 5.078 -15.558 1.00 89.25 102 ASN A C 1
ATOM 782 O O . ASN A 1 102 ? -0.546 4.192 -15.862 1.00 89.25 102 ASN A O 1
ATOM 786 N N . ASN A 1 103 ? 0.843 5.116 -14.358 1.00 92.31 103 ASN A N 1
ATOM 787 C CA . ASN A 1 103 ? 0.573 4.153 -13.297 1.00 92.31 103 ASN A CA 1
ATOM 788 C C . ASN A 1 103 ? 0.258 4.869 -11.984 1.00 92.31 103 ASN A C 1
ATOM 790 O O . ASN A 1 103 ? 1.055 5.665 -11.477 1.00 92.31 103 ASN A O 1
ATOM 794 N N . LEU A 1 104 ? -0.870 4.507 -11.382 1.00 94.44 104 LEU A N 1
ATOM 795 C CA . LEU A 1 104 ? -1.324 5.049 -10.113 1.00 94.44 104 LEU A CA 1
ATOM 796 C C . LEU A 1 104 ? -1.884 3.933 -9.249 1.00 94.44 104 LEU A C 1
ATOM 798 O O . LEU A 1 104 ? -3.016 3.476 -9.421 1.00 94.44 104 LEU A O 1
ATOM 802 N N . ASN A 1 105 ? -1.061 3.529 -8.289 1.00 95.19 105 ASN A N 1
ATOM 803 C CA . ASN A 1 105 ? -1.315 2.386 -7.437 1.00 95.19 105 ASN A CA 1
ATOM 804 C C . ASN A 1 105 ? -1.299 2.820 -5.969 1.00 95.19 105 ASN A C 1
ATOM 806 O O . ASN A 1 105 ? -0.507 3.675 -5.553 1.00 95.19 105 ASN A O 1
ATOM 810 N N . MET A 1 106 ? -2.174 2.223 -5.172 1.00 95.81 106 MET A N 1
ATOM 811 C CA . MET A 1 106 ? -2.257 2.468 -3.739 1.00 95.81 106 MET A CA 1
ATOM 812 C C . MET A 1 106 ? -2.784 1.226 -3.039 1.00 95.81 106 MET A C 1
ATOM 814 O O . MET A 1 106 ? -3.829 0.703 -3.409 1.00 95.81 106 MET A O 1
ATOM 818 N N . CYS A 1 107 ? -2.089 0.777 -2.004 1.00 97.25 107 CYS A N 1
ATOM 819 C CA . CYS A 1 107 ? -2.555 -0.306 -1.147 1.00 97.25 107 CYS A CA 1
ATOM 820 C C . CYS A 1 107 ? -2.360 0.057 0.323 1.00 97.25 107 CYS A C 1
ATOM 822 O O . CYS A 1 107 ? -1.548 0.928 0.658 1.00 97.25 107 CYS A O 1
ATOM 824 N N . GLY A 1 108 ? -3.110 -0.603 1.196 1.00 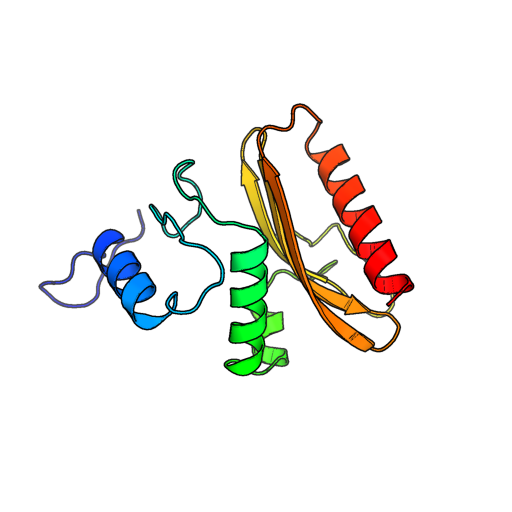97.81 108 GLY A N 1
ATOM 825 C CA . GLY A 1 108 ? -3.015 -0.397 2.632 1.00 97.81 108 GLY A CA 1
ATOM 826 C C . GLY A 1 108 ? -4.306 -0.753 3.350 1.00 97.81 108 GLY A C 1
ATOM 827 O O . GLY A 1 108 ? -5.017 -1.666 2.940 1.00 97.81 108 GLY A O 1
ATOM 828 N N . TYR A 1 109 ? -4.596 -0.020 4.418 1.00 98.19 109 TYR A N 1
ATOM 829 C CA . TYR A 1 109 ? -5.757 -0.230 5.269 1.00 98.19 109 TYR A CA 1
ATOM 830 C C . TYR A 1 109 ? -6.633 1.015 5.317 1.00 98.19 109 TYR A C 1
ATOM 832 O O . TYR A 1 109 ? -6.132 2.142 5.299 1.00 98.19 109 TYR A O 1
ATOM 840 N N . LEU A 1 110 ? -7.940 0.815 5.424 1.00 97.38 110 LEU A N 1
ATOM 841 C CA . LEU A 1 110 ? -8.898 1.869 5.733 1.00 97.38 110 LEU A CA 1
ATOM 842 C C . LEU A 1 110 ? -9.738 1.464 6.947 1.00 97.38 110 LEU A C 1
ATOM 844 O O . LEU A 1 110 ? -10.085 0.293 7.093 1.00 97.38 110 LEU A O 1
ATOM 848 N N . ARG A 1 111 ? -10.060 2.424 7.813 1.00 97.69 111 ARG A N 1
ATOM 849 C CA . ARG A 1 111 ? -11.011 2.241 8.913 1.00 97.69 111 ARG A CA 1
ATOM 850 C C . ARG A 1 111 ? -12.382 2.725 8.460 1.00 97.69 111 ARG A C 1
ATOM 852 O O . ARG A 1 111 ? -12.517 3.882 8.057 1.00 97.69 111 ARG A O 1
ATOM 859 N N . THR A 1 112 ? -13.377 1.852 8.516 1.00 97.38 112 THR A N 1
ATOM 860 C CA . THR A 1 112 ? -14.769 2.195 8.202 1.00 97.38 112 THR A CA 1
ATOM 861 C C . THR A 1 112 ? -15.417 2.985 9.339 1.00 97.38 112 THR A C 1
ATOM 863 O O . THR A 1 112 ? -14.883 3.046 10.450 1.00 97.38 112 THR A O 1
ATOM 866 N N . LYS A 1 113 ? -16.584 3.595 9.093 1.00 95.81 113 LYS A N 1
ATOM 867 C CA . LYS A 1 113 ? -17.348 4.273 10.158 1.00 95.81 113 LYS A CA 1
ATOM 868 C C . LYS A 1 113 ? -17.895 3.301 11.204 1.00 95.81 113 LYS A C 1
ATOM 870 O O . LYS A 1 113 ? -18.016 3.677 12.365 1.00 95.81 113 LYS A O 1
ATOM 875 N N . SER A 1 114 ? -18.173 2.063 10.807 1.00 95.31 114 SER A N 1
ATOM 876 C CA . SER A 1 114 ? -18.567 0.968 11.701 1.00 95.31 114 SER A CA 1
ATOM 877 C C . SER A 1 114 ? -17.406 0.401 12.533 1.00 95.31 114 SER A C 1
ATOM 879 O O . SER A 1 114 ? -17.641 -0.379 13.450 1.00 95.31 114 SER A O 1
ATOM 881 N N . GLY A 1 115 ? -16.159 0.805 12.252 1.00 95.19 115 GLY A N 1
ATOM 882 C CA . GLY A 1 115 ? -14.971 0.442 13.032 1.00 95.19 115 GLY A CA 1
ATOM 883 C C . GLY A 1 115 ? -14.137 -0.706 12.455 1.00 95.19 115 GLY A C 1
ATOM 884 O O . GLY A 1 115 ? -13.069 -1.006 12.993 1.00 95.19 115 GLY A O 1
ATOM 885 N N . TRP A 1 116 ? -14.550 -1.314 11.341 1.00 96.06 116 TRP A N 1
ATOM 886 C CA . TRP A 1 116 ? -13.776 -2.367 10.682 1.00 96.06 116 TRP A CA 1
ATOM 887 C C . TRP A 1 116 ? -12.482 -1.820 10.081 1.00 96.06 116 TRP A C 1
ATOM 889 O O . TRP A 1 116 ? -12.460 -0.750 9.466 1.00 96.06 116 TRP A O 1
ATOM 899 N N . LEU A 1 117 ? -11.394 -2.581 10.225 1.00 97.19 117 LEU A N 1
ATOM 900 C CA . LEU A 1 117 ? -10.171 -2.362 9.459 1.00 97.19 117 LEU A CA 1
ATOM 901 C C . LEU A 1 117 ? -10.215 -3.207 8.188 1.00 97.19 117 LEU A C 1
ATOM 903 O O . LEU A 1 117 ? -10.229 -4.434 8.251 1.00 97.19 117 LEU A O 1
ATOM 907 N N . VAL A 1 118 ? -10.207 -2.551 7.033 1.00 97.56 118 VAL A N 1
ATOM 908 C CA . VAL A 1 118 ? -10.308 -3.210 5.730 1.00 97.56 118 VAL A CA 1
ATOM 909 C C . VAL A 1 118 ? -8.997 -3.040 4.973 1.00 97.56 118 VAL A C 1
ATOM 911 O O . VAL A 1 118 ? -8.537 -1.918 4.757 1.00 97.56 118 VAL A O 1
ATOM 914 N N . ALA A 1 119 ? -8.394 -4.153 4.556 1.00 97.94 119 ALA A N 1
ATOM 915 C CA . ALA A 1 119 ? -7.250 -4.150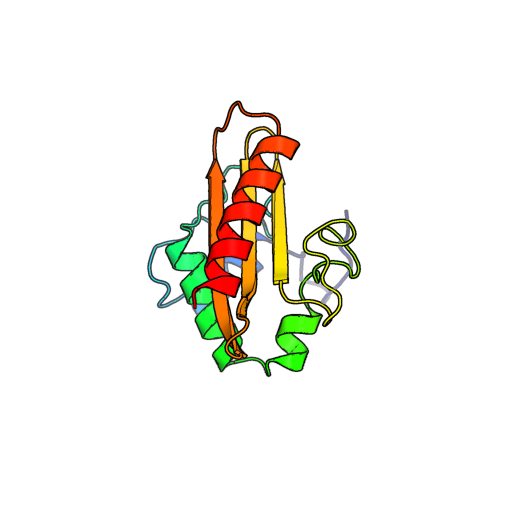 3.651 1.00 97.94 119 ALA A CA 1
ATOM 916 C C . ALA A 1 119 ? -7.715 -3.923 2.205 1.00 97.94 119 ALA A C 1
ATOM 918 O O . ALA A 1 119 ? -8.702 -4.512 1.763 1.00 97.94 119 ALA A O 1
ATOM 919 N N . PHE A 1 120 ? -6.993 -3.098 1.451 1.00 97.75 120 PHE A N 1
ATOM 920 C CA . PHE A 1 120 ? -7.332 -2.786 0.066 1.00 97.75 120 PHE A CA 1
ATOM 921 C C . PHE A 1 120 ? -6.094 -2.672 -0.828 1.00 97.75 120 PHE A C 1
ATOM 923 O O . PHE A 1 120 ? -4.981 -2.384 -0.375 1.00 97.75 120 PHE A O 1
ATOM 930 N N . SER A 1 121 ? -6.315 -2.830 -2.133 1.00 97.69 121 SER A N 1
ATOM 931 C CA . SER A 1 121 ? -5.317 -2.588 -3.171 1.00 97.69 121 SER A CA 1
ATOM 932 C C . SER A 1 121 ? -5.985 -2.068 -4.443 1.00 97.69 121 SER A C 1
ATOM 934 O O . SER A 1 121 ? -6.837 -2.736 -5.024 1.00 97.69 121 SER A O 1
ATOM 936 N N . PHE A 1 122 ? -5.586 -0.873 -4.873 1.00 95.38 122 PHE A N 1
ATOM 937 C CA . PHE A 1 122 ? -5.934 -0.259 -6.151 1.00 95.38 122 PHE A CA 1
ATOM 938 C C . PHE A 1 122 ? -4.705 -0.257 -7.053 1.00 95.38 122 PHE A C 1
ATOM 940 O O . PHE A 1 122 ? -3.650 0.257 -6.671 1.00 95.38 122 PHE A O 1
ATOM 947 N N . MET A 1 123 ? -4.848 -0.802 -8.259 1.00 94.69 123 MET A N 1
ATOM 948 C CA . MET A 1 123 ? -3.788 -0.814 -9.263 1.00 94.69 123 MET A CA 1
ATOM 949 C C . MET A 1 123 ? -4.331 -0.328 -10.604 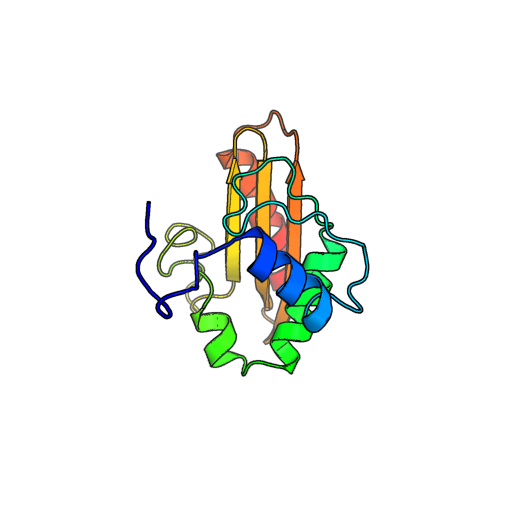1.00 94.69 123 MET A C 1
ATOM 951 O O . MET A 1 123 ? -5.019 -1.073 -11.296 1.00 94.69 123 MET A O 1
ATOM 955 N N . ASN A 1 124 ? -4.020 0.917 -10.964 1.00 94.06 124 ASN A N 1
ATOM 956 C CA . ASN A 1 124 ? -4.390 1.501 -12.249 1.00 94.06 124 ASN A CA 1
ATOM 957 C C . ASN A 1 124 ? -3.134 1.614 -13.108 1.00 94.06 124 ASN A C 1
ATOM 959 O O . ASN A 1 124 ? -2.308 2.505 -12.905 1.00 94.06 124 ASN A O 1
ATOM 963 N N . ASN A 1 125 ? -2.992 0.704 -14.065 1.00 92.94 125 ASN A N 1
ATOM 964 C CA . ASN A 1 125 ? -1.869 0.675 -14.996 1.00 92.94 125 ASN A CA 1
ATOM 965 C C . ASN A 1 125 ? -2.310 1.183 -16.375 1.00 92.94 125 ASN A C 1
ATOM 967 O O . ASN A 1 125 ? -3.462 0.999 -16.760 1.00 92.94 125 ASN A O 1
ATOM 971 N N . ASN A 1 126 ? -1.380 1.771 -17.129 1.00 92.12 126 ASN A N 1
ATOM 972 C CA . ASN A 1 126 ? -1.581 2.253 -18.501 1.00 92.12 126 ASN A CA 1
ATOM 973 C C . ASN A 1 126 ? -2.754 3.238 -18.667 1.00 92.12 126 ASN A C 1
ATOM 975 O O . ASN A 1 126 ? -3.395 3.268 -19.716 1.00 92.12 126 ASN A O 1
ATOM 979 N N . HIS A 1 127 ? -3.042 4.058 -17.653 1.00 89.81 127 HIS A N 1
ATOM 980 C CA . HIS A 1 127 ? -4.079 5.079 -17.781 1.00 89.81 127 HIS A CA 1
ATOM 981 C C . HIS A 1 127 ? -3.549 6.302 -18.539 1.00 89.81 127 HIS A C 1
ATOM 983 O O . HIS A 1 127 ? -2.419 6.738 -18.326 1.00 89.81 127 HIS A O 1
ATOM 989 N N . VAL A 1 128 ? -4.395 6.886 -19.386 1.00 91.62 128 VAL A N 1
ATOM 990 C CA . VAL A 1 128 ? -4.111 8.154 -20.089 1.00 91.62 128 VAL A CA 1
ATOM 991 C C . VAL A 1 128 ? -4.670 9.373 -19.352 1.00 91.62 128 VAL A C 1
ATOM 993 O O . VAL A 1 128 ? -4.383 10.509 -19.712 1.00 91.62 128 VAL A O 1
ATOM 996 N N . ALA A 1 129 ? -5.472 9.139 -18.310 1.00 90.25 129 ALA A N 1
ATOM 997 C CA . ALA A 1 129 ? -6.052 10.195 -17.494 1.00 90.25 129 ALA A CA 1
ATOM 998 C C . ALA A 1 129 ? -4.980 10.952 -16.699 1.00 90.25 129 ALA A C 1
ATOM 1000 O O . ALA A 1 129 ? -3.965 10.383 -16.289 1.00 90.25 129 ALA A O 1
ATOM 1001 N N . GLU A 1 130 ? -5.254 12.221 -16.410 1.00 91.06 130 GLU A N 1
ATOM 1002 C CA . GLU A 1 130 ? -4.418 13.034 -15.535 1.00 91.06 130 GLU A CA 1
ATOM 1003 C C . GLU A 1 130 ? -4.337 12.399 -14.136 1.00 91.06 130 GLU A C 1
ATOM 1005 O O . GLU A 1 130 ? -5.317 11.881 -13.587 1.00 91.06 130 GLU A O 1
ATOM 1010 N N . SER A 1 131 ? -3.137 12.388 -13.552 1.00 88.38 131 SER A N 1
ATOM 1011 C CA . SER A 1 131 ? -2.901 11.650 -12.308 1.00 88.38 131 SER A CA 1
ATOM 1012 C C . SER A 1 131 ? -3.700 12.222 -11.130 1.00 88.38 131 SER A C 1
ATOM 1014 O O . SER A 1 131 ? -3.996 11.490 -10.190 1.00 88.38 131 SER A O 1
ATOM 1016 N N . GLY A 1 132 ? -4.035 13.515 -11.126 1.00 90.56 132 GLY A N 1
ATOM 1017 C CA . GLY A 1 132 ? -4.925 14.128 -10.141 1.00 90.56 132 GLY A CA 1
ATOM 1018 C C . GLY A 1 132 ? -6.341 13.560 -10.205 1.00 90.56 132 GLY A C 1
ATOM 1019 O O . GLY A 1 132 ? -6.849 13.093 -9.184 1.00 90.56 132 GLY A O 1
ATOM 1020 N N . ALA A 1 133 ? -6.932 13.516 -11.402 1.00 92.06 133 ALA A N 1
ATOM 1021 C CA . ALA A 1 133 ? -8.261 12.951 -11.634 1.00 92.06 133 ALA A CA 1
ATOM 1022 C C . ALA A 1 133 ? -8.356 11.483 -11.183 1.00 92.06 133 ALA A C 1
ATOM 1024 O O . ALA A 1 133 ? -9.251 11.124 -10.420 1.00 92.06 133 ALA A O 1
ATOM 1025 N N . MET A 1 134 ? -7.374 10.653 -11.550 1.00 92.88 134 MET A N 1
ATOM 1026 C CA . MET A 1 134 ? -7.348 9.246 -11.135 1.00 92.88 134 MET A CA 1
ATOM 1027 C C . MET A 1 134 ? -7.240 9.090 -9.606 1.00 92.88 134 MET A C 1
ATOM 1029 O O . MET A 1 134 ? -7.885 8.221 -9.022 1.00 92.88 134 MET A O 1
ATOM 1033 N N . ARG A 1 135 ? -6.479 9.959 -8.917 1.00 92.12 135 ARG A N 1
ATOM 1034 C CA . ARG A 1 135 ? -6.433 9.952 -7.439 1.00 92.12 135 ARG A CA 1
ATOM 1035 C C . ARG A 1 135 ? -7.773 10.326 -6.826 1.00 92.12 135 ARG A C 1
ATOM 1037 O O . ARG A 1 135 ? -8.138 9.738 -5.814 1.00 92.12 135 ARG A O 1
ATOM 1044 N N . ASN A 1 136 ? -8.475 11.295 -7.409 1.00 94.31 136 ASN A N 1
ATOM 1045 C CA . ASN A 1 136 ? -9.781 11.720 -6.914 1.00 94.31 136 ASN A CA 1
ATOM 1046 C C . ASN A 1 136 ? -10.810 10.587 -7.037 1.00 94.31 136 ASN A C 1
ATOM 1048 O O . ASN A 1 136 ? -11.572 10.371 -6.099 1.00 94.31 136 ASN A O 1
ATOM 1052 N N . GLU A 1 137 ? -10.777 9.809 -8.123 1.00 95.00 137 GLU A N 1
ATOM 1053 C CA . GLU A 1 137 ? -11.645 8.634 -8.271 1.00 95.00 137 GLU A CA 1
ATOM 1054 C C . GLU A 1 137 ? -11.326 7.533 -7.258 1.00 95.00 137 GLU A C 1
ATOM 1056 O O . GLU A 1 137 ? -12.236 7.003 -6.617 1.00 95.00 137 GLU A O 1
ATOM 1061 N N . VAL A 1 138 ? -10.043 7.228 -7.038 1.00 94.94 138 VAL A N 1
ATOM 1062 C CA . VAL A 1 138 ? -9.638 6.277 -5.988 1.00 94.94 138 VAL A CA 1
ATOM 1063 C C . VAL A 1 138 ? -10.120 6.754 -4.614 1.00 94.94 138 VAL A C 1
ATOM 1065 O O . VAL A 1 138 ? -10.693 5.975 -3.852 1.00 94.94 138 VAL A O 1
ATOM 1068 N N . GLU A 1 139 ? -9.951 8.041 -4.303 1.00 95.69 139 GLU A N 1
ATOM 1069 C CA . GLU A 1 139 ? -10.416 8.619 -3.041 1.00 95.69 139 GLU A CA 1
ATOM 1070 C C . GLU A 1 139 ? -11.941 8.542 -2.897 1.00 95.69 139 GLU A C 1
ATOM 1072 O O . GLU A 1 139 ? -12.438 8.174 -1.829 1.00 95.69 139 GLU A O 1
ATOM 1077 N N . ARG A 1 140 ? -12.689 8.811 -3.973 1.00 96.44 140 ARG A N 1
ATOM 1078 C CA . ARG A 1 140 ? -14.149 8.686 -4.000 1.00 96.44 140 ARG A CA 1
ATOM 1079 C C . ARG A 1 140 ? -14.592 7.261 -3.672 1.00 96.44 140 ARG A C 1
ATOM 1081 O O . ARG A 1 140 ? -15.473 7.087 -2.831 1.00 96.44 140 ARG A O 1
ATOM 1088 N N . VAL A 1 141 ? -13.983 6.248 -4.292 1.00 96.81 141 VAL A N 1
ATOM 1089 C CA . VAL A 1 141 ? -14.329 4.840 -4.033 1.00 96.81 141 VAL A CA 1
ATOM 1090 C C . VAL A 1 141 ? -13.982 4.445 -2.596 1.00 96.81 141 VAL A C 1
ATOM 1092 O O . VAL A 1 141 ? -14.818 3.859 -1.913 1.00 96.81 141 VAL A O 1
ATOM 1095 N N . LEU A 1 142 ? -12.803 4.816 -2.088 1.00 96.56 142 LEU A N 1
ATOM 1096 C CA . LEU A 1 142 ? -12.413 4.506 -0.706 1.00 96.56 142 LEU A CA 1
ATOM 1097 C C . LEU A 1 142 ? -13.347 5.151 0.329 1.00 96.56 142 LEU A C 1
ATOM 1099 O O . LEU A 1 142 ? -13.670 4.517 1.333 1.00 96.56 142 LEU A O 1
ATOM 1103 N N . ARG A 1 143 ? -13.829 6.376 0.080 1.00 96.62 143 ARG A N 1
ATOM 1104 C CA . ARG A 1 143 ? -14.841 7.019 0.936 1.00 96.62 143 ARG A CA 1
ATOM 1105 C C . ARG A 1 143 ? -16.165 6.260 0.917 1.00 96.62 143 ARG A C 1
ATOM 1107 O O . ARG A 1 143 ? -16.741 6.033 1.973 1.00 96.62 143 ARG A O 1
ATOM 1114 N N . GLN A 1 144 ? -16.608 5.796 -0.253 1.00 96.75 144 GLN A N 1
ATOM 1115 C CA . GLN A 1 144 ? -17.814 4.967 -0.346 1.00 96.75 144 GLN A CA 1
ATOM 1116 C C . GLN A 1 144 ? -17.674 3.659 0.437 1.00 96.75 144 GLN A C 1
ATOM 1118 O O . GLN A 1 144 ? -18.613 3.270 1.123 1.00 96.75 144 GLN A O 1
ATOM 1123 N N . VAL A 1 145 ? -16.512 3.004 0.370 1.00 96.12 145 VAL A N 1
ATOM 1124 C CA . VAL A 1 145 ? -16.237 1.791 1.154 1.00 96.12 145 VAL A CA 1
ATOM 1125 C C . VAL A 1 145 ? -16.266 2.095 2.653 1.00 96.12 145 VAL A C 1
ATOM 1127 O O . VAL A 1 145 ? -16.924 1.376 3.395 1.00 96.12 145 VAL A O 1
ATOM 1130 N N . ARG A 1 146 ? -15.621 3.182 3.098 1.00 96.19 146 ARG A N 1
ATOM 1131 C CA . ARG A 1 146 ? -15.633 3.612 4.508 1.00 96.19 146 ARG A CA 1
ATOM 1132 C C . ARG A 1 146 ? -17.044 3.835 5.048 1.00 96.19 146 ARG A C 1
ATOM 1134 O O . ARG A 1 146 ? -17.292 3.541 6.213 1.00 96.19 146 ARG A O 1
ATOM 1141 N N . ASP A 1 147 ? -17.897 4.457 4.241 1.00 96.00 147 ASP A N 1
ATOM 1142 C CA . ASP A 1 147 ? -19.211 4.921 4.678 1.00 96.00 147 ASP A CA 1
ATOM 1143 C C . ASP A 1 147 ? -20.288 3.831 4.607 1.00 96.00 147 ASP A C 1
ATOM 1145 O O . ASP A 1 147 ? -21.300 3.948 5.294 1.00 96.00 147 ASP A O 1
ATOM 1149 N N . ARG A 1 148 ? -20.102 2.807 3.761 1.00 94.62 148 ARG A N 1
ATOM 1150 C CA . ARG A 1 148 ? -21.102 1.753 3.511 1.00 94.62 148 ARG A CA 1
ATOM 1151 C C . ARG A 1 148 ? -20.821 0.430 4.219 1.00 94.62 148 ARG A C 1
ATOM 1153 O O . ARG A 1 148 ? -21.756 -0.351 4.369 1.00 94.62 148 ARG A O 1
ATOM 1160 N N . LEU A 1 149 ? -19.567 0.162 4.580 1.00 89.31 149 LEU A N 1
ATOM 1161 C CA . LEU A 1 149 ? -19.178 -0.982 5.410 1.00 89.31 149 LEU A CA 1
ATOM 1162 C C . LEU A 1 149 ? -19.128 -0.562 6.875 1.00 89.31 149 LEU A C 1
ATOM 1164 O O . LEU A 1 149 ? -19.441 -1.400 7.745 1.00 89.31 149 LEU A O 1
#

pLDDT: mean 90.03, std 12.64, range [36.66, 98.19]

Sequence (149 aa):
MCSTKIGSHDSLSTGRVIRYARKNFLNGLPDPVVWVDGSGLSRLNLVTPRTLTGLLLRLHQEVPERRLLSLLAAGGGQGTLRKRYHDAAGPWVWGKTGTLTNNLNMCGYLRTKSGWLVAFSFMNNNHVAESGAMRNEVERVLRQVRDRL

Secondary structure (DSSP, 8-state):
-----SSTT----HHHHHHHHHHHTSTT-SS--B---SSS-STT-B--HHHHHHHHHHHHHHS-HHHHHHTSEETTSSGGGTTSS--TT---EEEEEEEETTEEEEEEEEE-TTS-EEEEEEEE-S--S-HHHHHHHHHHHHHHHHHH-